Protein AF-A0A7V7ZGR8-F1 (afdb_monomer)

Foldseek 3Di:
DDLLPPLLVVVVCVVVVVDDPVCVVVVLVVLVPDPDPSSVVSVVLVVQLVVLVVQLVVLVVQLVVLVVQCVPADDDVSNVVSVVSNVVSVVSNVVSVVSNVVSVVSSD

Nearest PDB structures (foldseek):
  4wpe-assembly1_A-2  TM=9.066E-01  e=4.961E+00  Saccharomyces cerevisiae S288C
  6ixg-assembly1_A  TM=5.501E-01  e=6.598E+00  Homo sapiens

pLDDT: mean 81.44, std 14.23, range [48.38, 98.12]

Structure (mmCIF, N/CA/C/O backbone):
data_AF-A0A7V7ZGR8-F1
#
_entry.id   AF-A0A7V7ZGR8-F1
#
loop_
_atom_site.group_PDB
_atom_site.id
_atom_site.type_symbol
_atom_site.label_atom_id
_atom_site.label_alt_id
_atom_site.label_comp_id
_atom_site.label_asym_id
_atom_site.label_entity_id
_atom_site.label_seq_id
_atom_site.pdbx_PDB_ins_code
_atom_site.Cartn_x
_atom_site.Cartn_y
_atom_site.Cartn_z
_atom_site.occupancy
_atom_site.B_iso_or_equiv
_atom_site.auth_seq_id
_atom_site.auth_comp_id
_atom_site.auth_asym_id
_atom_site.auth_atom_id
_atom_site.pdbx_PDB_model_num
ATOM 1 N N . MET A 1 1 ? 15.531 -5.826 -29.458 1.00 48.38 1 MET A N 1
ATOM 2 C CA . MET A 1 1 ? 15.146 -6.191 -28.079 1.00 48.38 1 MET A CA 1
ATOM 3 C C . MET A 1 1 ? 13.845 -5.484 -27.787 1.00 48.38 1 MET A C 1
ATOM 5 O O . MET A 1 1 ? 13.759 -4.295 -28.068 1.00 48.38 1 MET A O 1
ATOM 9 N N . ASP A 1 2 ? 12.829 -6.225 -27.359 1.00 50.28 2 ASP A N 1
ATOM 10 C CA . ASP A 1 2 ? 11.486 -5.680 -27.179 1.00 50.28 2 ASP A CA 1
ATOM 11 C C . ASP A 1 2 ? 11.439 -4.778 -25.934 1.00 50.28 2 ASP A C 1
ATOM 13 O O . ASP A 1 2 ? 12.129 -5.033 -24.942 1.00 50.28 2 ASP A O 1
ATOM 17 N N . ARG A 1 3 ? 10.667 -3.689 -25.988 1.00 49.09 3 ARG A N 1
ATOM 18 C CA . ARG A 1 3 ? 10.658 -2.628 -24.954 1.00 49.09 3 ARG A CA 1
ATOM 19 C C . ARG A 1 3 ? 10.226 -3.152 -23.578 1.00 49.09 3 ARG A C 1
ATOM 21 O O . ARG A 1 3 ? 10.648 -2.637 -22.547 1.00 49.09 3 ARG A O 1
ATOM 28 N N . THR A 1 4 ? 9.431 -4.213 -23.577 1.00 57.03 4 THR A N 1
ATOM 29 C CA . THR A 1 4 ? 8.942 -4.960 -22.413 1.00 57.03 4 THR A CA 1
ATOM 30 C C . THR A 1 4 ? 10.012 -5.830 -21.750 1.00 57.03 4 THR A C 1
ATOM 32 O O . THR A 1 4 ? 9.892 -6.132 -20.568 1.00 57.03 4 THR A O 1
ATOM 35 N N . THR A 1 5 ? 11.083 -6.219 -22.451 1.00 65.00 5 THR A N 1
ATOM 36 C CA . THR A 1 5 ? 12.023 -7.237 -21.949 1.00 65.00 5 THR A CA 1
ATOM 37 C C . THR A 1 5 ? 12.992 -6.697 -20.890 1.00 65.00 5 THR A C 1
ATOM 39 O O . THR A 1 5 ? 13.304 -7.398 -19.931 1.00 65.00 5 THR A O 1
ATOM 42 N N . VAL A 1 6 ? 13.455 -5.447 -21.024 1.00 65.44 6 VAL A N 1
ATOM 43 C CA . VAL A 1 6 ? 14.453 -4.853 -20.106 1.00 65.44 6 VAL A CA 1
ATOM 44 C C . VAL A 1 6 ? 13.830 -4.452 -18.770 1.00 65.44 6 VAL A C 1
ATOM 46 O O . VAL A 1 6 ? 14.371 -4.783 -17.718 1.00 65.44 6 VAL A O 1
ATOM 49 N N . GLY A 1 7 ? 12.672 -3.784 -18.796 1.00 65.12 7 GLY A N 1
ATOM 50 C CA . GLY A 1 7 ? 11.953 -3.414 -17.571 1.00 65.12 7 GLY A CA 1
ATOM 51 C C . GLY A 1 7 ? 11.529 -4.638 -16.759 1.00 65.12 7 GLY A C 1
ATOM 52 O O . GLY A 1 7 ? 11.722 -4.672 -15.546 1.00 65.12 7 GLY A O 1
ATOM 53 N N . ARG A 1 8 ? 11.060 -5.685 -17.448 1.00 66.88 8 ARG A N 1
ATOM 54 C CA . ARG A 1 8 ? 10.717 -6.976 -16.843 1.00 66.88 8 ARG A CA 1
ATOM 55 C C . ARG A 1 8 ? 11.918 -7.646 -16.186 1.00 66.88 8 ARG A C 1
ATOM 57 O O . ARG A 1 8 ? 11.810 -8.100 -15.054 1.00 66.88 8 ARG A O 1
ATOM 64 N N . ALA A 1 9 ? 13.072 -7.665 -16.853 1.00 70.00 9 ALA A N 1
ATOM 65 C CA . ALA A 1 9 ? 14.288 -8.252 -16.295 1.00 70.00 9 ALA A CA 1
ATOM 66 C C . ALA A 1 9 ? 14.765 -7.524 -15.026 1.00 70.00 9 ALA A C 1
ATOM 68 O O . ALA A 1 9 ? 15.172 -8.179 -14.069 1.00 70.00 9 ALA A O 1
ATOM 69 N N . LEU A 1 10 ? 14.672 -6.190 -14.988 1.00 69.94 10 LEU A N 1
ATOM 70 C CA . LEU A 1 10 ? 15.063 -5.396 -13.818 1.00 69.94 10 LEU A CA 1
ATOM 71 C C . LEU A 1 10 ? 14.126 -5.617 -12.623 1.00 69.94 10 LEU A C 1
ATOM 73 O O . LEU A 1 10 ? 14.606 -5.833 -11.512 1.00 69.94 10 LEU A O 1
ATOM 77 N N . LEU A 1 11 ? 12.810 -5.636 -12.852 1.00 70.38 11 LEU A N 1
ATOM 78 C CA . LEU A 1 11 ? 11.822 -5.928 -11.805 1.00 70.38 11 LEU A CA 1
ATOM 79 C C . LEU A 1 11 ? 11.942 -7.366 -11.285 1.00 70.38 11 LEU A C 1
ATOM 81 O O . LEU A 1 11 ? 11.897 -7.598 -10.078 1.00 70.38 11 LEU A O 1
ATOM 85 N N . GLN A 1 12 ? 12.144 -8.338 -12.179 1.00 72.75 12 GLN A N 1
ATOM 86 C CA . GLN A 1 12 ? 12.376 -9.735 -11.806 1.00 72.75 12 GLN A CA 1
ATOM 87 C C . GLN A 1 12 ? 13.646 -9.875 -10.952 1.00 72.75 12 GLN A C 1
ATOM 89 O O . GLN A 1 12 ? 13.640 -10.589 -9.948 1.00 72.75 12 GLN A O 1
ATOM 94 N N . ALA A 1 13 ? 14.728 -9.191 -11.330 1.00 69.62 13 ALA A N 1
ATOM 95 C CA . ALA A 1 13 ? 15.992 -9.217 -10.604 1.00 69.62 13 ALA A CA 1
ATOM 96 C C . ALA A 1 13 ? 15.881 -8.564 -9.214 1.00 69.62 13 ALA A C 1
ATOM 98 O O . ALA A 1 13 ? 16.467 -9.068 -8.258 1.00 69.62 13 ALA A O 1
ATOM 99 N N . GLU A 1 14 ? 15.081 -7.506 -9.058 1.00 69.94 14 GLU A N 1
ATOM 100 C CA . GLU A 1 14 ? 14.784 -6.930 -7.741 1.00 69.94 14 GLU A CA 1
ATOM 101 C C . GLU A 1 14 ? 13.926 -7.877 -6.882 1.00 69.94 14 GLU A C 1
ATOM 103 O O . GLU A 1 14 ? 14.300 -8.179 -5.748 1.00 69.94 14 GLU A O 1
ATOM 108 N N . ARG A 1 15 ? 12.832 -8.436 -7.428 1.00 69.50 15 ARG A N 1
ATOM 109 C CA . ARG A 1 15 ? 11.957 -9.387 -6.703 1.00 69.50 15 ARG A CA 1
ATOM 110 C C . ARG A 1 15 ? 12.686 -10.649 -6.249 1.00 69.50 15 ARG A C 1
ATOM 112 O O . ARG A 1 15 ? 12.366 -11.197 -5.200 1.00 69.50 15 ARG A O 1
ATOM 119 N N . THR A 1 16 ? 13.640 -11.127 -7.042 1.00 73.06 16 THR A N 1
ATOM 120 C CA . THR A 1 16 ? 14.428 -12.329 -6.729 1.00 73.06 16 THR A CA 1
ATOM 121 C C . THR A 1 16 ? 15.654 -12.036 -5.863 1.00 73.06 16 THR A C 1
ATOM 123 O O . THR A 1 16 ? 16.406 -12.957 -5.553 1.00 73.06 16 THR A O 1
ATOM 126 N N . GLY A 1 17 ? 15.869 -10.776 -5.465 1.00 66.81 17 GLY A N 1
ATOM 127 C CA . GLY A 1 17 ? 17.027 -10.368 -4.669 1.00 66.81 17 GLY A CA 1
ATOM 128 C C . GLY A 1 17 ? 18.361 -10.463 -5.416 1.00 66.81 17 GLY A C 1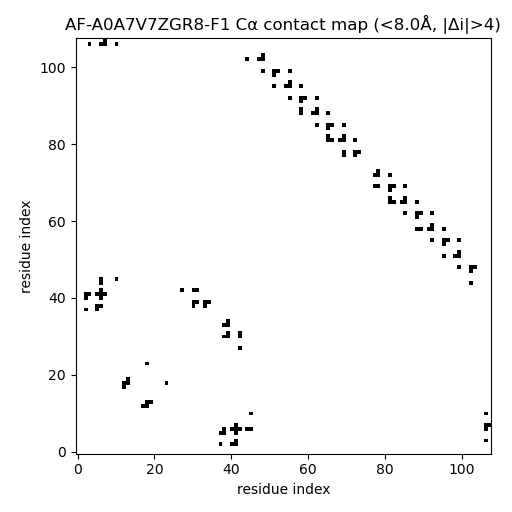
ATOM 129 O O . GLY A 1 17 ? 19.413 -10.374 -4.793 1.00 66.81 17 GLY A O 1
ATOM 130 N N . GLN A 1 18 ? 18.336 -10.635 -6.741 1.00 69.00 18 GLN A N 1
ATOM 131 C CA . GLN A 1 18 ? 19.532 -10.611 -7.592 1.00 69.00 18 GLN A CA 1
ATOM 132 C C . GLN A 1 18 ? 20.125 -9.202 -7.709 1.00 69.00 18 GLN A C 1
ATOM 134 O O . GLN A 1 18 ? 21.279 -9.041 -8.101 1.00 69.00 18 GLN A O 1
ATOM 139 N N . LEU A 1 19 ? 19.336 -8.184 -7.363 1.00 67.38 19 LEU A N 1
ATOM 140 C CA . LEU A 1 19 ? 19.767 -6.804 -7.230 1.00 67.38 19 LEU A CA 1
ATOM 141 C C . LEU A 1 19 ? 19.886 -6.414 -5.760 1.00 67.38 19 LEU A C 1
ATOM 143 O O . LEU A 1 19 ? 18.893 -6.251 -5.052 1.00 67.38 19 LEU A O 1
ATOM 147 N N . GLU A 1 20 ? 21.120 -6.210 -5.307 1.00 65.50 20 GLU A N 1
ATOM 148 C CA . GLU A 1 20 ? 21.361 -5.611 -4.000 1.00 65.50 20 GLU A CA 1
ATOM 149 C C . GLU A 1 20 ? 20.862 -4.160 -3.983 1.00 65.50 20 GLU A C 1
ATOM 151 O O . GLU A 1 20 ? 21.171 -3.370 -4.879 1.00 65.50 20 GLU A O 1
ATOM 156 N N . ARG A 1 21 ? 20.155 -3.760 -2.916 1.00 64.56 21 ARG A N 1
ATOM 157 C CA . ARG A 1 21 ? 19.671 -2.375 -2.729 1.00 64.56 21 ARG A CA 1
ATOM 158 C C . ARG A 1 21 ? 20.783 -1.325 -2.861 1.00 64.56 21 ARG A C 1
ATOM 160 O O . ARG A 1 21 ? 20.521 -0.207 -3.299 1.00 64.56 21 ARG A O 1
ATOM 167 N N . ALA A 1 22 ? 22.022 -1.679 -2.517 1.00 67.56 22 ALA A N 1
ATOM 168 C CA . ALA A 1 22 ? 23.188 -0.806 -2.645 1.00 67.56 22 ALA A CA 1
ATOM 169 C C . ALA A 1 22 ? 23.593 -0.527 -4.107 1.00 67.56 22 ALA A C 1
ATOM 171 O O . ALA A 1 22 ? 24.177 0.517 -4.385 1.00 67.56 22 ALA A O 1
ATOM 172 N N . ALA A 1 23 ? 23.250 -1.410 -5.051 1.00 64.06 23 ALA A N 1
ATOM 173 C CA . ALA A 1 23 ? 23.530 -1.229 -6.476 1.00 64.06 23 ALA A CA 1
ATOM 174 C C . ALA A 1 23 ? 22.562 -0.238 -7.149 1.00 64.06 23 ALA A C 1
ATOM 176 O O . ALA A 1 23 ? 22.825 0.254 -8.249 1.00 64.06 23 ALA A O 1
ATOM 177 N N . TRP A 1 24 ? 21.455 0.100 -6.483 1.00 69.12 24 TRP A N 1
ATOM 178 C CA . TRP A 1 24 ? 20.367 0.884 -7.063 1.00 69.12 24 TRP A CA 1
ATOM 179 C C . TRP A 1 24 ? 20.717 2.310 -7.481 1.00 69.12 24 TRP A C 1
ATOM 181 O O . TRP A 1 24 ? 20.328 2.715 -8.577 1.00 69.12 24 TRP A O 1
ATOM 191 N N . PRO A 1 25 ? 21.492 3.078 -6.698 1.00 68.38 25 PRO A N 1
ATOM 192 C CA . PRO A 1 25 ? 21.919 4.407 -7.116 1.00 68.38 25 PRO A CA 1
ATOM 193 C C . PRO A 1 25 ? 22.777 4.379 -8.390 1.00 68.38 25 PRO A C 1
ATOM 195 O O . PRO A 1 25 ? 22.593 5.223 -9.266 1.00 68.38 25 PRO A O 1
ATOM 198 N N . ALA A 1 26 ? 23.667 3.389 -8.522 1.00 65.62 26 ALA A N 1
ATOM 199 C CA . ALA A 1 26 ? 24.539 3.233 -9.686 1.00 65.62 26 ALA A CA 1
ATOM 200 C C . ALA A 1 26 ? 23.754 2.790 -10.929 1.00 65.62 26 ALA A C 1
ATOM 202 O O . ALA A 1 26 ? 23.928 3.352 -12.010 1.00 65.62 26 ALA A O 1
ATOM 203 N N . LEU A 1 27 ? 22.828 1.842 -10.766 1.00 68.88 27 LEU A N 1
ATOM 204 C CA . LEU A 1 27 ? 21.945 1.400 -11.842 1.00 68.88 27 LEU A CA 1
ATOM 205 C C . LEU A 1 27 ? 21.019 2.526 -12.303 1.00 68.88 27 LEU A C 1
ATOM 207 O O . LEU A 1 27 ? 20.883 2.766 -13.495 1.00 68.88 27 LEU A O 1
ATOM 211 N N . ARG A 1 28 ? 20.460 3.297 -11.365 1.00 66.75 28 ARG A N 1
ATOM 212 C CA . ARG A 1 28 ? 19.665 4.493 -11.659 1.00 66.75 28 ARG A CA 1
ATO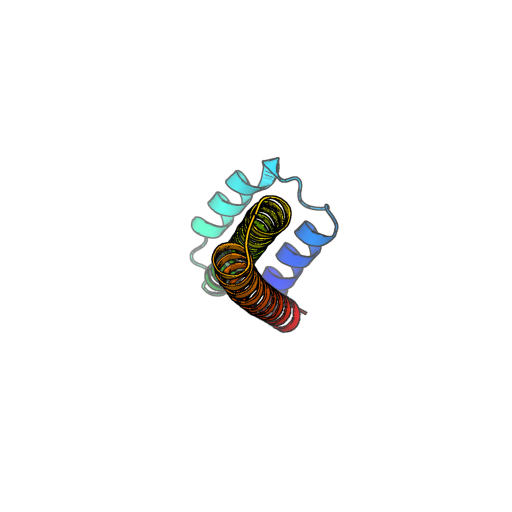M 213 C C . ARG A 1 28 ? 20.465 5.530 -12.445 1.00 66.75 28 ARG A C 1
ATOM 215 O O . ARG A 1 28 ? 19.904 6.130 -13.354 1.00 66.75 28 ARG A O 1
ATOM 222 N N . ALA A 1 29 ? 21.736 5.751 -12.109 1.00 66.69 29 ALA A N 1
ATOM 223 C CA . ALA A 1 29 ? 22.601 6.677 -12.840 1.00 66.69 29 ALA A CA 1
ATOM 224 C C . ALA A 1 29 ? 22.875 6.194 -14.275 1.00 66.69 29 ALA A C 1
ATOM 226 O O . ALA A 1 29 ? 22.753 6.980 -15.209 1.00 66.69 29 ALA A O 1
ATOM 227 N N . LEU A 1 30 ? 23.157 4.899 -14.458 1.00 64.38 30 LEU A N 1
ATOM 228 C CA . LEU A 1 30 ? 23.337 4.270 -15.773 1.00 64.38 30 LEU A CA 1
ATOM 229 C C . LEU A 1 30 ? 22.069 4.329 -16.636 1.00 64.38 30 LEU A C 1
ATOM 231 O O . LEU A 1 30 ? 22.143 4.647 -17.819 1.00 64.38 30 LEU A O 1
ATOM 235 N N . LEU A 1 31 ? 20.905 4.067 -16.041 1.00 67.19 31 LEU A N 1
ATOM 236 C CA . LEU A 1 31 ? 19.618 4.133 -16.732 1.00 67.19 31 LEU A CA 1
ATOM 237 C C . LEU A 1 31 ? 19.227 5.578 -17.087 1.00 67.19 31 LEU A C 1
ATOM 239 O O . LEU A 1 31 ? 18.664 5.819 -18.147 1.00 67.19 31 LEU A O 1
ATOM 243 N N . LEU A 1 32 ? 19.542 6.548 -16.221 1.00 65.31 32 LEU A N 1
ATOM 244 C CA . LEU A 1 32 ? 19.294 7.976 -16.458 1.00 65.31 32 LEU A CA 1
ATOM 245 C C . LEU A 1 32 ? 20.240 8.604 -17.483 1.00 65.31 32 LEU A C 1
ATOM 247 O O . LEU A 1 32 ? 19.861 9.576 -18.126 1.00 65.31 32 LEU A O 1
ATOM 251 N N . ALA A 1 33 ? 21.457 8.076 -17.609 1.00 67.56 33 ALA A N 1
ATOM 252 C CA . ALA A 1 33 ? 22.420 8.492 -18.624 1.00 67.56 33 ALA A CA 1
ATOM 253 C C . ALA A 1 33 ? 22.124 7.881 -20.006 1.00 67.56 33 ALA A C 1
ATOM 255 O O . ALA A 1 33 ? 22.779 8.232 -20.985 1.00 67.56 33 ALA A O 1
ATOM 256 N N . SER A 1 34 ? 21.165 6.955 -20.092 1.00 69.19 34 SER A N 1
ATOM 257 C CA . SER A 1 34 ? 20.758 6.342 -21.349 1.00 69.19 34 SER A CA 1
ATOM 258 C C . SER A 1 34 ? 19.746 7.223 -22.081 1.00 69.19 34 SER A C 1
ATOM 260 O O . SER A 1 34 ? 18.694 7.558 -21.542 1.00 69.19 34 SER A O 1
ATOM 262 N N . GLU A 1 35 ? 20.039 7.554 -23.337 1.00 74.19 35 GLU A N 1
ATOM 263 C CA . GLU A 1 35 ? 19.097 8.224 -24.248 1.00 74.19 35 GLU A CA 1
ATOM 264 C C . GLU A 1 35 ? 18.144 7.231 -24.942 1.00 74.19 35 GLU A C 1
ATOM 266 O O . GLU A 1 35 ? 17.284 7.624 -25.732 1.00 74.19 35 GLU A O 1
ATOM 271 N N . ASP A 1 36 ? 18.274 5.931 -24.656 1.00 76.31 36 ASP A N 1
ATOM 272 C CA . ASP A 1 36 ? 17.405 4.911 -25.228 1.00 76.31 36 ASP A CA 1
ATOM 273 C C . ASP A 1 36 ? 15.992 5.029 -24.637 1.00 76.31 36 ASP A C 1
ATOM 275 O O . ASP A 1 36 ? 15.757 4.829 -23.440 1.00 76.31 36 ASP A O 1
ATOM 279 N N . ALA A 1 37 ? 15.019 5.313 -25.503 1.00 69.94 37 ALA A N 1
ATOM 280 C CA . ALA A 1 37 ? 13.614 5.435 -25.135 1.00 69.94 37 ALA A CA 1
ATOM 281 C C . ALA A 1 37 ? 13.066 4.192 -24.401 1.00 69.94 37 ALA A C 1
ATOM 283 O O . ALA A 1 37 ? 12.187 4.325 -23.548 1.00 69.94 37 ALA A O 1
ATOM 284 N N . ALA A 1 38 ? 13.580 2.991 -24.690 1.00 66.62 38 ALA A N 1
ATOM 285 C CA . ALA A 1 38 ? 13.193 1.765 -23.994 1.00 66.62 38 ALA A CA 1
ATOM 286 C C . ALA A 1 38 ? 13.700 1.743 -22.542 1.00 66.62 38 ALA A C 1
ATOM 288 O O . ALA A 1 38 ? 12.979 1.323 -21.636 1.00 66.62 38 ALA A O 1
ATOM 289 N N . VAL A 1 39 ? 14.914 2.243 -22.309 1.00 70.00 39 VAL A N 1
ATOM 290 C CA . VAL A 1 39 ? 15.532 2.327 -20.978 1.00 70.00 39 VAL A CA 1
ATOM 291 C C . VAL A 1 39 ? 14.841 3.388 -20.121 1.00 70.00 39 VAL A C 1
ATOM 293 O O . VAL A 1 39 ? 14.539 3.149 -18.947 1.00 70.00 39 VAL A O 1
ATOM 296 N N . VAL A 1 40 ? 14.504 4.533 -20.716 1.00 72.25 40 VAL A N 1
ATOM 297 C CA . VAL A 1 40 ? 13.728 5.592 -20.055 1.00 72.25 40 VAL A CA 1
ATOM 298 C C . VAL A 1 40 ? 12.342 5.082 -19.644 1.00 72.25 40 VAL A C 1
ATOM 300 O O . VAL A 1 40 ? 11.931 5.282 -18.498 1.00 72.25 40 VAL A O 1
ATOM 303 N N . ALA A 1 41 ? 11.644 4.368 -20.534 1.00 70.62 41 ALA A N 1
ATOM 304 C CA . ALA A 1 41 ? 10.332 3.788 -20.243 1.00 70.62 41 ALA A CA 1
ATOM 305 C C . ALA A 1 41 ? 10.392 2.732 -19.123 1.00 70.62 41 ALA A C 1
ATOM 307 O O . ALA A 1 41 ? 9.595 2.783 -18.186 1.00 70.62 41 ALA A O 1
ATOM 308 N N . ALA A 1 42 ? 11.377 1.828 -19.163 1.00 70.69 42 ALA A N 1
ATOM 309 C CA . ALA A 1 42 ? 11.603 0.840 -18.106 1.00 70.69 42 ALA A CA 1
ATOM 310 C C . ALA A 1 42 ? 11.876 1.502 -16.743 1.00 70.69 42 ALA A C 1
ATOM 312 O O . ALA A 1 42 ? 11.336 1.089 -15.718 1.00 70.69 42 ALA A O 1
ATOM 313 N N . THR A 1 43 ? 12.660 2.582 -16.734 1.00 72.06 43 THR A N 1
ATOM 314 C CA . THR A 1 43 ? 12.956 3.355 -15.519 1.00 72.06 43 THR A CA 1
ATOM 315 C C . THR A 1 43 ? 11.713 4.044 -14.960 1.00 72.06 43 THR A C 1
ATOM 317 O O . THR A 1 43 ? 11.545 4.119 -13.742 1.00 72.06 43 THR A O 1
ATOM 320 N N . ALA A 1 44 ? 10.835 4.557 -15.823 1.00 73.38 44 ALA A N 1
ATOM 321 C CA . ALA A 1 44 ? 9.575 5.159 -15.401 1.00 73.38 44 ALA A CA 1
ATOM 322 C C . ALA A 1 44 ? 8.645 4.123 -14.747 1.00 73.38 44 ALA A C 1
ATOM 324 O O . ALA A 1 44 ? 8.115 4.388 -13.668 1.00 73.38 44 ALA A O 1
ATOM 325 N N . ALA A 1 45 ? 8.519 2.932 -15.343 1.00 74.50 45 ALA A N 1
ATOM 326 C CA . ALA A 1 45 ? 7.735 1.829 -14.780 1.00 74.50 45 ALA A CA 1
ATOM 327 C C . ALA A 1 45 ? 8.265 1.392 -13.403 1.00 74.50 45 ALA A C 1
ATOM 329 O O . ALA A 1 45 ? 7.508 1.257 -12.445 1.00 74.50 45 ALA A O 1
ATOM 330 N N . LEU A 1 46 ? 9.586 1.273 -13.276 1.00 75.06 46 LEU A N 1
ATOM 331 C CA . LEU A 1 46 ? 10.251 0.928 -12.024 1.00 75.06 46 LEU A CA 1
ATOM 332 C C . LEU A 1 46 ? 10.007 1.970 -10.921 1.00 75.06 46 LEU A C 1
ATOM 334 O O . LEU A 1 46 ? 9.705 1.620 -9.783 1.00 75.06 46 LEU A O 1
ATOM 338 N N . ARG A 1 47 ? 10.083 3.266 -11.253 1.00 78.06 47 ARG A N 1
ATOM 339 C CA . ARG A 1 47 ? 9.752 4.344 -10.305 1.00 78.06 47 ARG A CA 1
ATOM 340 C C . ARG A 1 47 ? 8.299 4.288 -9.859 1.00 78.06 47 ARG A C 1
ATOM 342 O O . ARG A 1 47 ? 8.038 4.500 -8.679 1.00 78.06 47 ARG A O 1
ATOM 349 N N . ALA A 1 48 ? 7.378 4.015 -10.782 1.00 80.19 48 ALA A N 1
ATOM 350 C CA . ALA A 1 48 ? 5.965 3.871 -10.457 1.00 80.19 48 ALA A CA 1
ATOM 351 C C . ALA A 1 48 ? 5.732 2.701 -9.491 1.00 80.19 48 ALA A C 1
ATOM 353 O O . ALA A 1 48 ? 5.023 2.869 -8.502 1.00 80.19 48 ALA A O 1
ATOM 354 N N . TRP A 1 49 ? 6.388 1.559 -9.713 1.00 82.69 49 TRP A N 1
ATOM 355 C CA . TRP A 1 49 ? 6.303 0.404 -8.817 1.00 82.69 49 TRP A CA 1
ATOM 356 C C . TRP A 1 49 ? 6.887 0.692 -7.423 1.00 82.69 49 TRP A C 1
ATOM 358 O O . TRP A 1 49 ? 6.229 0.432 -6.417 1.00 82.69 49 TRP A O 1
ATOM 368 N N . VAL A 1 50 ? 8.071 1.314 -7.334 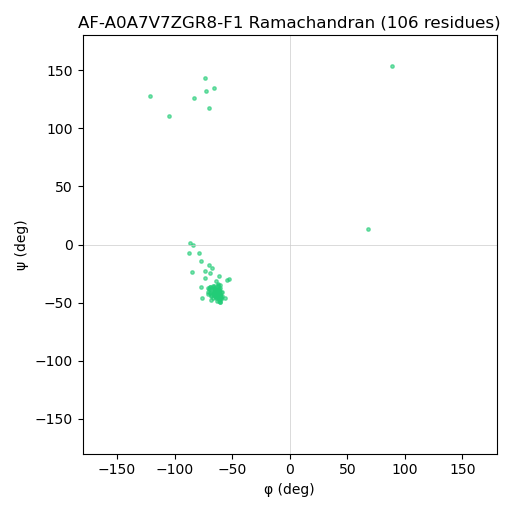1.00 81.25 50 VAL A N 1
ATOM 369 C CA . VAL A 1 50 ? 8.663 1.717 -6.041 1.00 81.25 50 VAL A CA 1
ATOM 370 C C . VAL A 1 50 ? 7.762 2.709 -5.297 1.00 81.25 50 VAL A C 1
ATOM 372 O O . VAL A 1 50 ? 7.548 2.564 -4.094 1.00 81.25 50 VAL A O 1
ATOM 375 N N . ALA A 1 51 ? 7.207 3.701 -5.998 1.00 81.25 51 ALA A N 1
ATOM 376 C CA . ALA A 1 51 ? 6.286 4.664 -5.400 1.00 81.25 51 ALA A CA 1
ATOM 377 C C . ALA A 1 51 ? 4.994 3.993 -4.902 1.00 81.25 51 ALA A C 1
ATOM 379 O O . ALA A 1 51 ? 4.511 4.327 -3.822 1.00 81.25 51 ALA A O 1
ATOM 380 N N . ALA A 1 52 ? 4.461 3.022 -5.648 1.00 85.25 52 ALA A N 1
ATOM 381 C CA . ALA A 1 52 ? 3.282 2.265 -5.242 1.00 85.25 52 ALA A CA 1
ATOM 382 C C . ALA A 1 52 ? 3.543 1.415 -3.989 1.00 85.25 52 ALA A C 1
ATOM 384 O O . ALA A 1 52 ? 2.715 1.416 -3.082 1.00 85.25 52 ALA A O 1
ATOM 385 N N . GLN A 1 53 ? 4.705 0.761 -3.883 1.00 86.25 53 GLN A N 1
ATOM 386 C CA . GLN A 1 53 ? 5.080 0.042 -2.660 1.00 86.25 53 GLN A CA 1
ATOM 387 C C . GLN A 1 53 ? 5.194 0.968 -1.446 1.00 86.25 53 GLN A C 1
ATOM 389 O O . GLN A 1 53 ? 4.714 0.625 -0.368 1.00 86.25 53 GLN A O 1
ATOM 394 N N . ALA A 1 54 ? 5.798 2.148 -1.614 1.00 85.00 54 ALA A N 1
ATOM 395 C CA . ALA A 1 54 ? 5.882 3.131 -0.537 1.00 85.00 54 ALA A CA 1
ATOM 396 C C . ALA A 1 54 ? 4.485 3.589 -0.079 1.00 85.00 54 ALA A C 1
ATOM 398 O O . ALA A 1 54 ? 4.232 3.657 1.120 1.00 85.00 54 ALA A O 1
ATOM 399 N N . ALA A 1 55 ? 3.566 3.824 -1.021 1.00 89.38 55 ALA A N 1
ATOM 400 C CA . ALA A 1 55 ? 2.187 4.201 -0.714 1.00 89.38 55 ALA A CA 1
ATOM 401 C C . ALA A 1 55 ? 1.404 3.085 0.005 1.00 89.38 55 ALA A C 1
ATOM 403 O O . ALA A 1 55 ? 0.602 3.380 0.887 1.00 89.38 55 ALA A O 1
ATOM 404 N N . VAL A 1 56 ? 1.639 1.809 -0.332 1.00 94.19 56 VAL A N 1
ATOM 405 C CA . VAL A 1 56 ? 1.068 0.671 0.413 1.00 94.19 56 VAL A CA 1
ATOM 406 C C . VAL A 1 56 ? 1.588 0.659 1.850 1.00 94.19 56 VAL A C 1
ATOM 408 O O . VAL A 1 56 ? 0.788 0.611 2.777 1.00 94.19 56 VAL A O 1
ATOM 411 N N . ALA A 1 57 ? 2.903 0.783 2.048 1.00 91.56 57 ALA A N 1
ATOM 412 C CA . ALA A 1 57 ? 3.498 0.790 3.385 1.00 91.56 57 ALA A CA 1
ATOM 413 C C . ALA A 1 57 ? 3.020 1.975 4.250 1.00 91.56 57 ALA A C 1
ATOM 415 O O . ALA A 1 57 ? 2.885 1.845 5.467 1.00 91.56 57 ALA A O 1
ATOM 416 N N . GLU A 1 58 ? 2.763 3.136 3.643 1.00 93.62 58 GLU A N 1
ATOM 417 C CA . GLU A 1 58 ? 2.159 4.290 4.319 1.00 93.62 58 GLU A CA 1
ATOM 418 C C . GLU A 1 58 ? 0.695 4.017 4.704 1.00 93.62 58 GLU A C 1
ATOM 420 O O . GLU A 1 58 ? 0.290 4.286 5.836 1.00 93.62 58 GLU A O 1
ATOM 425 N N . ALA A 1 59 ? -0.086 3.407 3.809 1.00 94.56 59 ALA A N 1
ATOM 426 C CA . ALA A 1 59 ? -1.470 3.032 4.092 1.00 94.56 59 ALA A CA 1
ATOM 427 C C . ALA A 1 59 ? -1.579 1.955 5.191 1.00 94.56 59 ALA A C 1
ATOM 429 O O . ALA A 1 59 ? -2.458 2.039 6.046 1.00 94.56 59 ALA A O 1
ATOM 430 N N . GLU A 1 60 ? -0.661 0.984 5.242 1.00 97.12 60 GLU A N 1
ATOM 431 C CA . GLU A 1 60 ? -0.585 -0.006 6.331 1.00 97.12 60 GLU A CA 1
ATOM 432 C C . GLU A 1 60 ? -0.323 0.655 7.694 1.00 97.12 60 GLU A C 1
ATOM 434 O O . GLU A 1 60 ? -0.935 0.291 8.706 1.00 97.12 60 GLU A O 1
ATOM 439 N N . GLN A 1 61 ? 0.549 1.667 7.730 1.00 96.69 61 GLN A N 1
ATOM 440 C CA . GLN A 1 61 ? 0.791 2.459 8.939 1.00 96.69 61 GLN A CA 1
ATOM 441 C C . GLN A 1 61 ? -0.457 3.243 9.356 1.00 96.69 61 GLN A C 1
ATOM 443 O O . GLN A 1 61 ? -0.779 3.284 10.544 1.00 96.69 61 GLN A O 1
ATOM 448 N N . ALA A 1 62 ? -1.194 3.813 8.398 1.00 96.50 62 ALA A N 1
ATOM 449 C CA . ALA A 1 62 ? -2.448 4.512 8.667 1.00 96.50 62 ALA A CA 1
ATOM 450 C C . ALA A 1 62 ? -3.523 3.575 9.247 1.00 96.50 62 ALA A C 1
ATOM 452 O O . ALA A 1 62 ? -4.165 3.930 10.236 1.00 96.50 62 ALA A O 1
ATOM 453 N N . VAL A 1 63 ? -3.671 2.360 8.703 1.00 97.88 63 VAL A N 1
ATOM 454 C CA . VAL A 1 63 ? -4.564 1.324 9.258 1.00 97.88 63 VAL A CA 1
ATOM 455 C C . VAL A 1 63 ? -4.158 0.968 10.685 1.00 97.88 63 VAL A C 1
ATOM 457 O O . VAL A 1 63 ? -5.003 0.933 11.575 1.00 97.88 63 VAL A O 1
ATOM 460 N N . THR A 1 64 ? -2.863 0.767 10.929 1.00 98.00 64 THR A N 1
ATOM 461 C CA . THR A 1 64 ? -2.343 0.454 12.268 1.00 98.00 64 THR A CA 1
ATOM 462 C C . THR A 1 64 ? -2.654 1.574 13.267 1.00 98.00 64 THR A C 1
ATOM 464 O O . THR A 1 64 ? -3.089 1.310 14.388 1.00 98.00 64 THR A O 1
ATOM 467 N N . ALA A 1 65 ? -2.481 2.835 12.862 1.00 96.44 65 ALA A N 1
ATOM 468 C CA . ALA A 1 65 ? -2.800 3.992 13.694 1.00 96.44 65 ALA A CA 1
ATOM 469 C C . ALA A 1 65 ? -4.310 4.116 13.969 1.00 96.44 65 ALA A C 1
ATOM 471 O O . ALA A 1 65 ? -4.706 4.383 15.104 1.00 96.44 65 ALA A O 1
ATOM 472 N N . ALA A 1 66 ? -5.154 3.887 12.960 1.00 95.75 66 ALA A N 1
ATOM 473 C CA . ALA A 1 66 ? -6.607 3.910 13.113 1.00 95.75 66 ALA A CA 1
ATOM 474 C C . ALA A 1 66 ? -7.111 2.775 14.019 1.00 95.75 66 ALA A C 1
ATOM 476 O O . ALA A 1 66 ? -7.985 2.997 14.855 1.00 95.75 66 ALA A O 1
ATOM 477 N N . GLN A 1 67 ? -6.510 1.586 13.921 1.00 97.75 67 GLN A N 1
ATOM 478 C CA . GLN A 1 67 ? -6.800 0.461 14.807 1.00 97.75 67 GLN A CA 1
ATOM 479 C C . GLN A 1 67 ? -6.460 0.806 16.263 1.00 97.75 67 GLN A C 1
ATOM 481 O O . GLN A 1 67 ? -7.289 0.616 17.147 1.00 97.75 67 GLN A O 1
ATOM 486 N N . ALA A 1 68 ? -5.290 1.403 16.514 1.00 97.00 68 ALA A N 1
ATOM 487 C CA . ALA A 1 68 ? -4.911 1.848 17.855 1.00 97.00 68 ALA A CA 1
ATOM 488 C C . ALA A 1 68 ? -5.860 2.930 18.411 1.00 97.00 68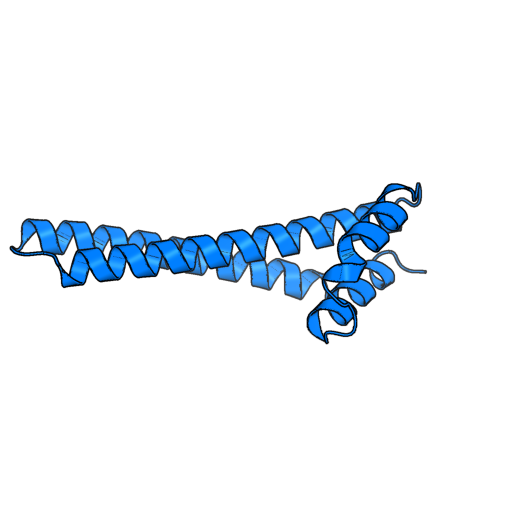 ALA A C 1
ATOM 490 O O . ALA A 1 68 ? -6.162 2.940 19.605 1.00 97.00 68 ALA A O 1
ATOM 491 N N . ALA A 1 69 ? -6.356 3.829 17.553 1.00 95.12 69 ALA A N 1
ATOM 492 C CA . ALA A 1 69 ? -7.356 4.823 17.938 1.00 95.12 69 ALA A CA 1
ATOM 493 C C . ALA A 1 69 ? -8.702 4.179 18.308 1.00 95.12 69 ALA A C 1
ATOM 495 O O . ALA A 1 69 ? -9.344 4.625 19.259 1.00 95.12 69 ALA A O 1
ATOM 496 N N . LEU A 1 70 ? -9.107 3.123 17.595 1.00 96.75 70 LEU A N 1
ATOM 497 C CA . LEU A 1 70 ? -10.307 2.348 17.905 1.00 96.75 70 LEU A CA 1
ATOM 498 C C . LEU A 1 70 ? -10.167 1.599 19.234 1.00 96.75 70 LEU A C 1
ATOM 500 O O . LEU A 1 70 ? -11.064 1.682 20.070 1.00 96.75 70 LEU A O 1
ATOM 504 N N . ASP A 1 71 ? -9.030 0.943 19.461 1.00 96.75 71 ASP A N 1
ATOM 505 C CA . ASP A 1 71 ? -8.753 0.202 20.697 1.00 96.75 71 ASP A CA 1
ATOM 506 C C . ASP A 1 71 ? -8.704 1.129 21.929 1.00 96.75 71 ASP A C 1
ATOM 508 O O . ASP A 1 71 ? -9.068 0.728 23.036 1.00 96.75 71 ASP A O 1
ATOM 512 N N . GLY A 1 72 ? -8.274 2.383 21.745 1.00 96.12 72 GLY A N 1
ATOM 513 C CA . GLY A 1 72 ? -8.235 3.412 22.789 1.00 96.12 72 GLY A CA 1
ATOM 514 C C . GLY A 1 72 ? -9.524 4.227 22.957 1.00 96.12 72 GLY A C 1
ATOM 515 O O . GLY A 1 72 ? -9.617 5.038 23.884 1.00 96.12 72 GLY A O 1
ATOM 516 N N . ALA A 1 73 ? -10.516 4.061 22.078 1.00 95.88 73 ALA A N 1
ATOM 517 C CA . ALA A 1 73 ? -11.729 4.867 22.098 1.00 95.88 73 ALA A CA 1
ATOM 518 C C . ALA A 1 73 ? -12.638 4.495 23.278 1.00 95.88 73 ALA A C 1
ATOM 520 O O . ALA A 1 73 ? -12.964 3.332 23.514 1.00 95.88 73 ALA A O 1
ATOM 521 N N . THR A 1 74 ? -13.114 5.508 24.005 1.00 95.88 74 THR A N 1
ATOM 522 C CA . THR A 1 74 ? -14.057 5.326 25.114 1.00 95.88 74 THR A CA 1
ATOM 523 C C . THR A 1 74 ? -15.339 6.112 24.865 1.00 95.88 74 THR A C 1
ATOM 525 O O . THR A 1 74 ? -15.326 7.305 24.566 1.00 95.88 74 THR A O 1
ATOM 528 N N . GLY A 1 75 ? -16.475 5.422 24.975 1.00 96.31 75 GLY A N 1
ATOM 529 C CA . GLY A 1 75 ? -17.793 5.977 24.672 1.00 96.31 75 GLY A CA 1
ATOM 530 C C . GLY A 1 75 ? -18.210 5.811 23.207 1.00 96.31 75 GLY A C 1
ATOM 531 O O . GLY A 1 75 ? -17.390 5.720 22.296 1.00 96.31 75 GLY A O 1
ATOM 532 N N . ALA A 1 76 ? -19.524 5.771 22.981 1.00 94.38 76 ALA A N 1
ATOM 533 C CA . ALA A 1 76 ? -20.107 5.409 21.687 1.00 94.38 76 ALA A 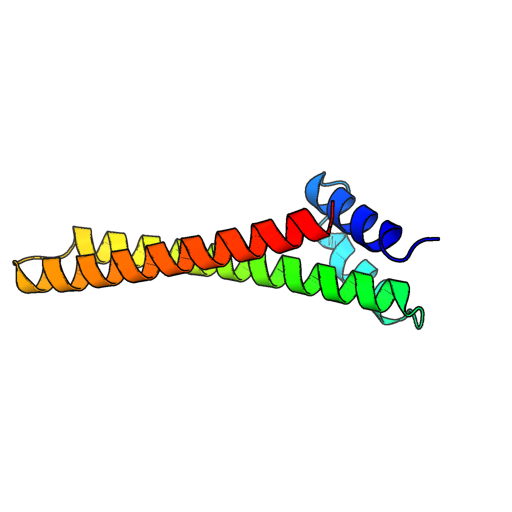CA 1
ATOM 534 C C . ALA A 1 76 ? -19.711 6.357 20.538 1.00 94.38 76 ALA A C 1
ATOM 536 O O . ALA A 1 76 ? -19.451 5.900 19.430 1.00 94.38 76 ALA A O 1
ATOM 537 N N . ALA A 1 77 ? -19.622 7.665 20.797 1.00 95.25 77 ALA A N 1
ATOM 538 C CA . ALA A 1 77 ? -19.264 8.652 19.773 1.00 95.25 77 ALA A CA 1
ATOM 539 C C . ALA A 1 77 ? -17.792 8.548 19.328 1.00 95.25 77 ALA A C 1
ATOM 541 O O . ALA A 1 77 ? -17.492 8.674 18.139 1.00 95.25 77 ALA A O 1
ATOM 542 N N . ALA A 1 78 ? -16.882 8.283 20.272 1.00 95.00 78 ALA A N 1
ATOM 543 C CA . ALA A 1 78 ? -15.468 8.080 19.970 1.00 95.00 78 ALA A CA 1
ATOM 544 C C . ALA A 1 78 ? -15.256 6.765 19.207 1.00 95.00 78 ALA A C 1
ATOM 546 O O . ALA A 1 78 ? -14.522 6.747 18.224 1.00 95.00 78 ALA A O 1
ATOM 547 N N . LEU A 1 79 ? -15.958 5.697 19.610 1.00 97.00 79 LEU A N 1
ATOM 548 C CA . LEU A 1 79 ? -15.939 4.410 18.910 1.00 97.00 79 LEU A CA 1
ATOM 549 C C . LEU A 1 79 ? -16.433 4.535 17.466 1.00 97.00 79 LEU A C 1
ATOM 551 O O . LEU A 1 79 ? -15.781 4.020 16.567 1.00 97.00 79 LEU A O 1
ATOM 555 N N . ALA A 1 80 ? -17.543 5.245 17.232 1.00 96.88 80 ALA A N 1
ATOM 556 C CA . ALA A 1 80 ? -18.069 5.458 15.882 1.00 96.88 80 ALA A CA 1
ATOM 557 C C . ALA A 1 80 ? -17.058 6.200 14.992 1.00 96.88 80 ALA A C 1
ATOM 559 O O . ALA A 1 80 ? -16.711 5.719 13.919 1.00 96.88 80 ALA A O 1
ATOM 560 N N . THR A 1 81 ? -16.502 7.310 15.488 1.00 97.00 81 THR A N 1
ATOM 561 C CA . THR A 1 81 ? -15.484 8.088 14.760 1.00 97.00 81 THR A CA 1
ATOM 562 C C . THR A 1 81 ? -14.241 7.255 14.434 1.00 97.00 81 THR A C 1
ATOM 564 O O . THR A 1 81 ? -13.718 7.322 13.323 1.00 97.00 81 THR A O 1
ATOM 567 N N . ALA A 1 82 ? -13.750 6.469 15.395 1.00 96.25 82 ALA A N 1
ATOM 568 C CA . ALA A 1 82 ? -12.568 5.639 15.195 1.00 96.25 82 ALA A CA 1
ATOM 569 C C . ALA A 1 82 ? -12.831 4.475 14.225 1.00 96.25 82 ALA A C 1
ATOM 571 O O . ALA A 1 82 ? -11.965 4.148 13.415 1.00 96.25 82 ALA A O 1
ATOM 572 N N . ALA A 1 83 ? -14.032 3.889 14.259 1.00 97.06 83 ALA A N 1
ATOM 573 C CA . ALA A 1 83 ? -14.439 2.852 13.317 1.00 97.06 83 ALA A CA 1
ATOM 574 C C . ALA A 1 83 ? -14.539 3.395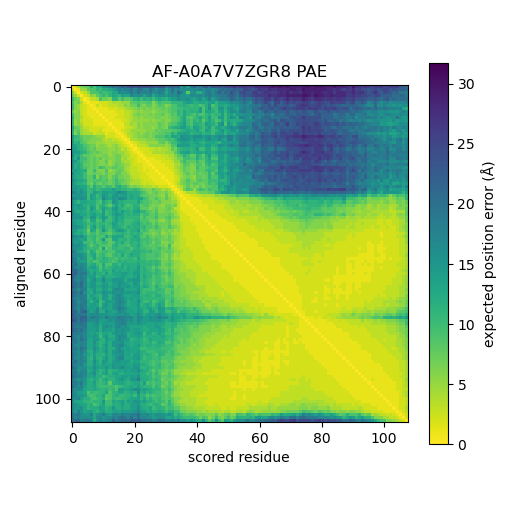 11.882 1.00 97.06 83 ALA A C 1
ATOM 576 O O . ALA A 1 83 ? -14.044 2.749 10.960 1.00 97.06 83 ALA A O 1
ATOM 577 N N . ASP A 1 84 ? -15.095 4.597 11.696 1.00 97.69 84 ASP A N 1
ATOM 578 C CA . ASP A 1 84 ? -15.152 5.263 10.388 1.00 97.69 84 ASP A CA 1
ATOM 579 C C . ASP A 1 84 ? -13.745 5.560 9.844 1.00 97.69 84 ASP A C 1
ATOM 581 O O . ASP A 1 84 ? -13.455 5.316 8.670 1.00 97.69 84 ASP A O 1
ATOM 585 N N . ALA A 1 85 ? -12.839 6.038 10.704 1.00 95.50 85 ALA A N 1
ATOM 586 C CA . ALA A 1 85 ? -11.447 6.287 10.331 1.00 95.50 85 ALA A CA 1
ATOM 587 C C . ALA A 1 85 ? -10.713 4.997 9.925 1.00 95.50 85 ALA A C 1
ATOM 589 O O . ALA A 1 85 ? -9.963 4.995 8.947 1.00 95.50 85 ALA A O 1
ATOM 590 N N . LEU A 1 86 ? -10.950 3.894 10.643 1.00 97.75 86 LEU A N 1
ATOM 591 C CA . LEU A 1 86 ? -10.390 2.587 10.306 1.00 97.75 86 LEU A CA 1
ATOM 592 C C . LEU A 1 86 ? -10.930 2.065 8.971 1.00 97.75 86 LEU A C 1
ATOM 594 O O . LEU A 1 86 ? -10.149 1.573 8.158 1.00 97.75 86 LEU A O 1
ATOM 598 N N . ALA A 1 87 ? -12.236 2.199 8.726 1.00 97.81 87 ALA A N 1
ATOM 599 C CA . ALA A 1 87 ? -12.848 1.789 7.466 1.00 97.81 87 ALA A CA 1
ATOM 600 C C . ALA A 1 87 ? -12.236 2.545 6.275 1.00 97.81 87 ALA A C 1
ATOM 602 O O . ALA A 1 87 ? -11.805 1.921 5.306 1.00 97.81 87 ALA A O 1
ATOM 603 N N . LEU A 1 88 ? -12.095 3.871 6.388 1.00 98.00 88 LEU A N 1
ATOM 604 C CA . LEU A 1 88 ? -11.467 4.697 5.355 1.00 98.00 88 LEU A CA 1
ATOM 605 C C . LEU A 1 88 ? -10.004 4.293 5.100 1.00 98.00 88 LEU A C 1
ATOM 607 O O . LEU A 1 88 ? -9.581 4.188 3.949 1.00 98.00 88 LEU A O 1
ATOM 611 N N . ALA A 1 89 ? -9.231 4.046 6.163 1.00 96.69 89 ALA A N 1
ATOM 612 C CA . ALA A 1 89 ? -7.838 3.620 6.041 1.00 96.69 89 ALA A CA 1
ATOM 613 C C . ALA A 1 89 ? -7.711 2.236 5.377 1.00 96.69 89 ALA A C 1
ATOM 615 O O . ALA A 1 89 ? -6.818 2.021 4.556 1.00 96.69 89 ALA A O 1
ATOM 616 N N . ALA A 1 90 ? -8.616 1.306 5.697 1.00 97.50 90 ALA A N 1
ATOM 617 C CA . ALA A 1 90 ? -8.645 -0.023 5.097 1.00 97.50 90 ALA A CA 1
ATOM 618 C C . ALA A 1 90 ? -8.999 0.026 3.600 1.00 97.50 90 ALA A C 1
ATOM 620 O O . ALA A 1 90 ? -8.364 -0.664 2.797 1.00 97.50 90 ALA A O 1
ATOM 621 N N . ASP A 1 91 ? -9.959 0.869 3.212 1.00 98.12 91 ASP A N 1
ATOM 622 C CA . ASP A 1 91 ? -10.324 1.078 1.808 1.00 98.12 91 ASP A CA 1
ATOM 623 C C . ASP A 1 91 ? -9.168 1.684 1.002 1.00 98.12 91 ASP A C 1
ATOM 625 O O . ASP A 1 91 ? -8.882 1.228 -0.112 1.00 98.12 91 ASP A O 1
ATOM 629 N N . GLU A 1 92 ? -8.462 2.661 1.577 1.00 97.19 92 GLU A N 1
ATOM 630 C CA . GLU A 1 92 ? -7.270 3.257 0.969 1.00 97.19 92 GLU A CA 1
ATOM 631 C C . GLU A 1 92 ? -6.170 2.205 0.778 1.00 97.19 92 GLU A C 1
ATOM 633 O O . GLU A 1 92 ? -5.650 2.054 -0.332 1.00 97.19 92 GLU A O 1
ATOM 638 N N . LEU A 1 93 ? -5.865 1.407 1.810 1.00 97.88 93 LEU A N 1
ATOM 639 C CA . LEU A 1 93 ? -4.897 0.311 1.713 1.00 97.88 93 LEU A CA 1
ATOM 640 C C . LEU A 1 93 ? -5.276 -0.678 0.605 1.00 97.88 93 LEU A C 1
ATOM 642 O O . LEU A 1 93 ? -4.439 -1.031 -0.229 1.00 97.88 93 LEU A O 1
ATOM 646 N N . ALA A 1 94 ? -6.544 -1.088 0.541 1.00 97.31 9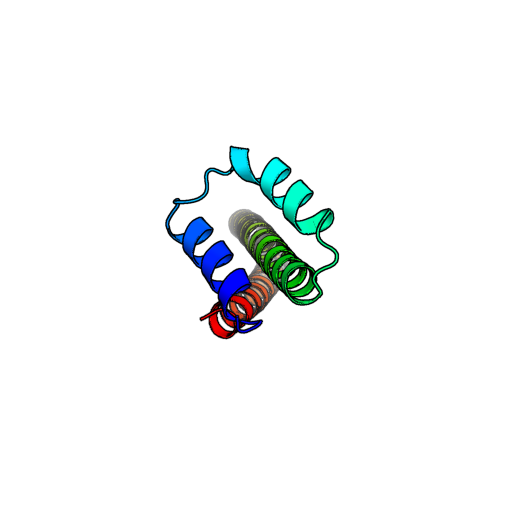4 ALA A N 1
ATOM 647 C CA . ALA A 1 94 ? -7.026 -1.982 -0.505 1.00 97.31 94 ALA A CA 1
ATOM 648 C C . ALA A 1 94 ? -6.892 -1.354 -1.906 1.00 97.31 94 ALA A C 1
ATOM 650 O O . ALA A 1 94 ? -6.543 -2.044 -2.868 1.00 97.31 94 ALA A O 1
ATOM 651 N N . GLY A 1 95 ? -7.137 -0.047 -2.035 1.00 97.00 95 GLY A N 1
ATOM 652 C CA . GLY A 1 95 ? -6.913 0.715 -3.263 1.00 97.00 95 GLY A CA 1
ATOM 653 C C . GLY A 1 95 ? -5.449 0.703 -3.704 1.00 97.00 95 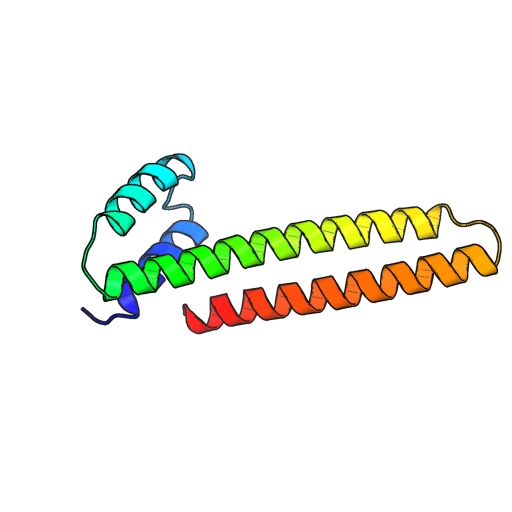GLY A C 1
ATOM 654 O O . GLY A 1 95 ? -5.155 0.358 -4.852 1.00 97.00 95 GLY A O 1
ATOM 655 N N . ARG A 1 96 ? -4.525 1.001 -2.785 1.00 95.50 96 ARG A N 1
ATOM 656 C CA . ARG A 1 96 ? -3.077 0.999 -3.051 1.00 95.50 96 ARG A CA 1
ATOM 657 C C . ARG A 1 96 ? -2.548 -0.388 -3.385 1.00 95.50 96 ARG A C 1
ATOM 659 O O . ARG A 1 96 ? -1.782 -0.529 -4.337 1.00 95.50 96 ARG A O 1
ATOM 666 N N . ALA A 1 97 ? -3.008 -1.419 -2.680 1.00 94.12 97 ALA A N 1
ATOM 667 C CA . ALA A 1 97 ? -2.630 -2.800 -2.956 1.00 94.12 97 ALA A CA 1
ATOM 668 C C . ALA A 1 97 ? -3.073 -3.242 -4.362 1.00 94.12 97 ALA A C 1
ATOM 670 O O . ALA A 1 97 ? -2.292 -3.853 -5.091 1.00 94.12 97 ALA A O 1
ATOM 671 N N . ARG A 1 98 ? -4.291 -2.875 -4.795 1.00 96.00 98 ARG A N 1
ATOM 672 C CA . ARG A 1 98 ? -4.756 -3.131 -6.172 1.00 96.00 98 ARG A CA 1
ATOM 673 C C . ARG A 1 98 ? -3.923 -2.387 -7.214 1.00 96.00 98 ARG A C 1
ATOM 675 O O . ARG A 1 98 ? -3.608 -2.963 -8.250 1.00 96.00 98 ARG A O 1
ATOM 682 N N . GLN A 1 99 ? -3.556 -1.135 -6.945 1.00 92.25 99 GLN A N 1
ATOM 683 C CA . GLN A 1 99 ? -2.696 -0.358 -7.839 1.00 92.25 99 GLN A CA 1
ATOM 684 C C . GLN A 1 99 ? -1.314 -1.007 -7.993 1.00 92.25 99 GLN A C 1
ATOM 686 O O . GLN A 1 99 ? -0.817 -1.131 -9.111 1.00 92.25 99 GLN A O 1
ATOM 691 N N . LEU A 1 100 ? -0.712 -1.455 -6.889 1.00 90.38 100 LEU A N 1
ATOM 692 C CA . LEU A 1 100 ? 0.555 -2.180 -6.915 1.00 90.38 100 LEU A CA 1
ATOM 693 C C . LEU A 1 100 ? 0.428 -3.490 -7.705 1.00 90.38 100 LEU A C 1
ATOM 695 O O . LEU A 1 100 ? 1.241 -3.747 -8.589 1.00 90.38 100 LEU A O 1
ATOM 699 N N . ALA A 1 101 ? -0.625 -4.272 -7.456 1.00 89.25 101 ALA A N 1
ATOM 700 C CA . ALA A 1 101 ? -0.877 -5.517 -8.178 1.00 89.25 101 ALA A CA 1
ATOM 701 C C . ALA A 1 101 ? -1.058 -5.302 -9.692 1.00 89.25 101 ALA A C 1
ATOM 703 O O . ALA A 1 101 ? -0.567 -6.105 -10.481 1.00 89.25 101 ALA A O 1
ATOM 704 N N . ALA A 1 102 ? -1.713 -4.214 -10.110 1.00 88.69 102 ALA A N 1
ATOM 705 C CA . ALA A 1 102 ? -1.849 -3.864 -11.524 1.00 88.69 102 ALA A CA 1
ATOM 706 C C . ALA A 1 102 ? -0.486 -3.563 -12.171 1.00 88.69 102 ALA A C 1
ATOM 708 O O . ALA A 1 102 ? -0.179 -4.100 -13.231 1.00 88.69 102 ALA A O 1
ATOM 709 N N . LEU A 1 103 ? 0.367 -2.784 -11.495 1.00 83.94 103 LEU A N 1
ATOM 710 C CA . LEU A 1 103 ? 1.727 -2.501 -11.970 1.00 83.94 103 LEU A CA 1
ATOM 711 C C . LEU A 1 103 ? 2.583 -3.770 -12.073 1.00 83.94 103 LEU A C 1
ATOM 713 O O . LEU A 1 103 ? 3.411 -3.889 -12.972 1.00 83.94 103 LEU A O 1
ATOM 717 N N . GLU A 1 104 ? 2.389 -4.722 -11.161 1.00 83.19 104 GLU A N 1
ATOM 718 C CA . GLU A 1 104 ? 3.071 -6.015 -11.213 1.00 83.19 104 GLU A CA 1
ATOM 719 C C . GLU A 1 104 ? 2.561 -6.911 -12.346 1.00 83.19 104 GLU A C 1
ATOM 721 O O . GLU A 1 104 ? 3.363 -7.604 -12.971 1.00 83.19 104 GLU A O 1
ATOM 726 N N . ALA A 1 105 ? 1.257 -6.885 -12.632 1.00 82.50 105 ALA A N 1
ATOM 727 C CA . ALA A 1 105 ? 0.657 -7.640 -13.727 1.00 82.50 105 ALA A CA 1
ATOM 728 C C . ALA A 1 105 ? 1.097 -7.110 -15.100 1.00 82.50 105 ALA A C 1
ATOM 730 O O . ALA A 1 105 ? 1.433 -7.905 -15.974 1.00 82.50 105 ALA A O 1
ATOM 731 N N . ASP A 1 106 ? 1.176 -5.788 -15.267 1.00 74.50 106 ASP A N 1
ATOM 732 C CA . ASP A 1 106 ? 1.657 -5.152 -16.502 1.00 74.50 106 ASP A CA 1
ATOM 733 C C . ASP A 1 106 ? 3.158 -5.402 -16.752 1.00 74.50 106 ASP A C 1
ATOM 735 O O . ASP A 1 106 ? 3.646 -5.286 -17.881 1.00 74.50 106 ASP A O 1
ATOM 739 N N . ALA A 1 107 ? 3.909 -5.760 -15.706 1.00 62.44 107 ALA A N 1
ATOM 740 C CA . ALA A 1 107 ? 5.324 -6.099 -15.802 1.00 62.44 107 ALA A CA 1
ATOM 741 C C . ALA A 1 107 ? 5.593 -7.571 -16.187 1.00 62.44 107 ALA A C 1
ATOM 743 O O . ALA A 1 107 ? 6.673 -7.845 -16.726 1.00 62.44 107 ALA A O 1
ATOM 744 N N . GLY A 1 108 ? 4.648 -8.490 -15.929 1.00 54.03 108 GLY A N 1
ATOM 745 C CA . GLY A 1 108 ? 4.744 -9.947 -16.163 1.00 54.03 108 GLY A CA 1
ATOM 746 C C . GLY A 1 108 ? 4.730 -10.371 -17.628 1.00 54.03 108 GLY A C 1
ATOM 747 O O . GLY A 1 108 ? 5.453 -11.335 -17.970 1.00 54.03 108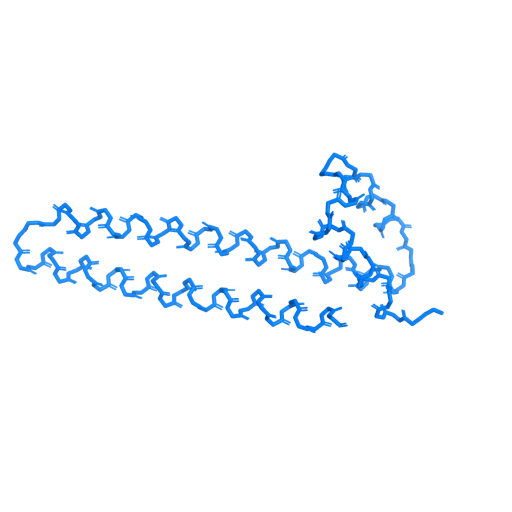 GLY A O 1
#

Secondary structure (DSSP, 8-state):
--HHHHHHHHHHHHHTT-S-GGGHHHHHHHHHT---HHHHHHHHHHHHHHHHHHHHHHHHHHHHHHHHHHHT--SHHHHHHHHHHHHHHHHHHHHHHHHHHHHHHHH-

Solvent-accessible surface area (backbone atoms only — not comparable to full-atom values): 5680 Å² total; per-residue (Å²): 133,62,63,66,54,60,36,29,50,53,53,51,32,47,77,71,58,74,46,55,81,83,52,45,69,61,50,51,49,57,43,66,69,42,86,48,68,48,49,43,50,24,50,52,54,50,51,53,49,54,52,32,52,51,51,29,57,51,26,51,50,47,29,54,52,23,48,52,46,35,76,68,39,71,60,72,69,45,36,51,55,23,50,53,49,26,52,52,27,48,53,50,28,53,51,33,48,51,53,37,50,50,55,52,59,78,47,108

Mean predicted aligned error: 9.19 Å

Radius of gyration: 19.1 Å; Cα contacts (8 Å, |Δi|>4): 76; chains: 1; bounding box: 45×21×53 Å

Sequence (108 aa):
MDRTTVGRALLQAERTGQLERAAWPALRALLLASEDAAVVAATAALRAWVAAQAAVAEAEQAVTAAQAALDGATGAAALATAADALALAADELAGRARQLAALEADAG